Protein AF-A0A950ZMF9-F1 (afdb_monomer_lite)

Structure (mmCIF, N/CA/C/O backbone):
data_AF-A0A950ZMF9-F1
#
_entry.id   AF-A0A950ZMF9-F1
#
loop_
_atom_site.group_PDB
_atom_site.id
_atom_site.type_symbol
_atom_site.label_atom_id
_atom_site.label_alt_id
_atom_site.label_comp_id
_atom_site.label_asym_id
_atom_site.label_entity_id
_atom_site.label_seq_id
_atom_site.pdbx_PDB_ins_code
_atom_site.Cartn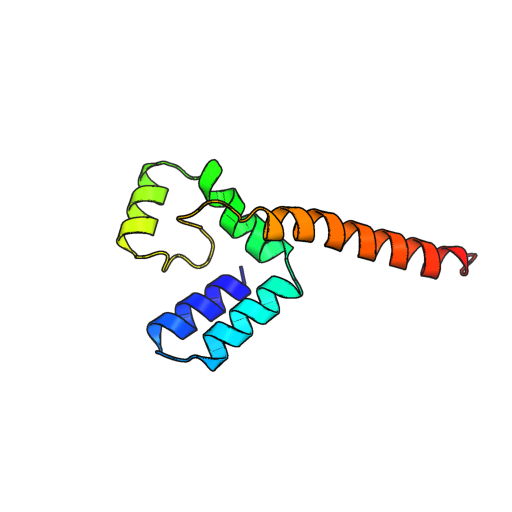_x
_atom_site.Cartn_y
_atom_site.Cartn_z
_atom_site.occupancy
_atom_site.B_iso_or_equiv
_atom_site.auth_seq_id
_atom_site.auth_comp_id
_atom_site.auth_asym_id
_atom_site.auth_atom_id
_atom_site.pdbx_PDB_model_num
ATOM 1 N N . TRP A 1 1 ? 7.789 -0.497 4.136 1.00 80.94 1 TRP A N 1
ATOM 2 C CA . TRP A 1 1 ? 8.910 -0.884 3.276 1.00 80.94 1 TRP A CA 1
ATOM 3 C C . TRP A 1 1 ? 9.217 -2.380 3.368 1.00 80.94 1 TRP A C 1
ATOM 5 O O . TRP A 1 1 ? 9.913 -2.887 2.498 1.00 80.94 1 TRP A O 1
ATOM 15 N N . LEU A 1 2 ? 8.767 -3.094 4.410 1.00 91.38 2 LEU A N 1
ATOM 16 C CA . LEU A 1 2 ? 9.113 -4.495 4.646 1.00 91.38 2 LEU A CA 1
ATOM 17 C C . LEU A 1 2 ? 8.544 -5.435 3.574 1.00 91.38 2 LEU A C 1
ATOM 19 O O . LEU A 1 2 ? 9.295 -6.269 3.074 1.00 91.38 2 LEU A O 1
ATOM 23 N N . SER A 1 3 ? 7.267 -5.300 3.189 1.00 93.88 3 SER A N 1
ATOM 24 C CA . SER A 1 3 ? 6.659 -6.207 2.202 1.00 93.88 3 SER A CA 1
ATOM 25 C C . SER A 1 3 ? 7.366 -6.112 0.851 1.00 93.88 3 SER A C 1
ATOM 27 O O . SER A 1 3 ? 7.752 -7.127 0.280 1.00 93.88 3 SER A O 1
ATOM 29 N N . GLY A 1 4 ? 7.635 -4.887 0.391 1.00 92.88 4 GLY A N 1
ATOM 30 C CA . GLY A 1 4 ? 8.328 -4.644 -0.872 1.00 92.88 4 GLY A CA 1
ATOM 31 C C . GLY A 1 4 ? 9.772 -5.154 -0.886 1.00 92.88 4 GLY A C 1
ATOM 32 O O . GLY A 1 4 ? 10.225 -5.640 -1.917 1.00 92.88 4 GLY A O 1
ATOM 33 N N . ILE A 1 5 ? 10.491 -5.108 0.244 1.00 94.75 5 ILE A N 1
ATOM 34 C CA . ILE A 1 5 ? 11.828 -5.723 0.354 1.00 94.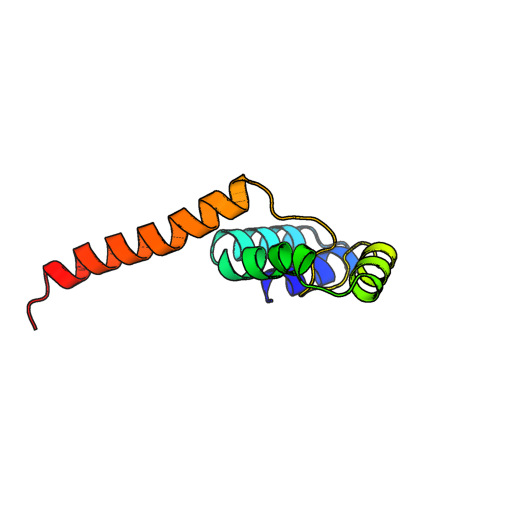75 5 ILE A CA 1
ATOM 35 C C . ILE A 1 5 ? 11.728 -7.243 0.204 1.00 94.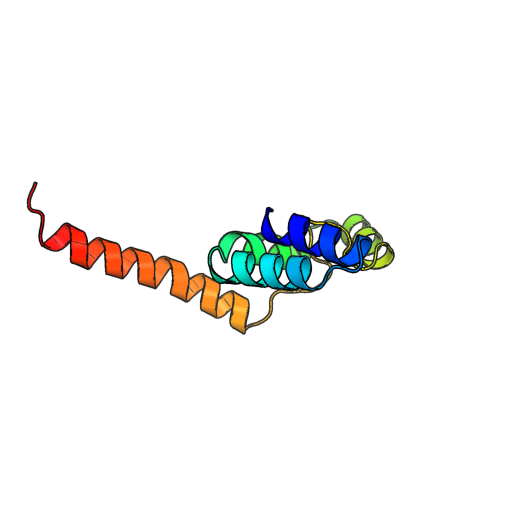75 5 ILE A C 1
ATOM 37 O O . ILE A 1 5 ? 12.495 -7.828 -0.560 1.00 94.75 5 ILE A O 1
ATOM 41 N N . ILE A 1 6 ? 10.782 -7.877 0.903 1.00 95.75 6 ILE A N 1
ATOM 42 C CA . ILE A 1 6 ? 10.584 -9.330 0.841 1.00 95.75 6 ILE A CA 1
ATOM 43 C C . ILE A 1 6 ? 10.228 -9.760 -0.592 1.00 95.75 6 ILE A C 1
ATOM 45 O O . ILE A 1 6 ? 10.826 -10.706 -1.099 1.00 95.75 6 ILE A O 1
ATOM 49 N N . GLU A 1 7 ? 9.324 -9.043 -1.268 1.00 94.44 7 GLU A N 1
ATOM 50 C CA . GLU A 1 7 ? 8.932 -9.327 -2.658 1.00 94.44 7 GLU A CA 1
ATOM 51 C C . GLU A 1 7 ? 10.101 -9.181 -3.640 1.00 94.44 7 GLU A C 1
ATOM 53 O O . GLU A 1 7 ? 10.302 -10.046 -4.491 1.00 94.44 7 GLU A O 1
ATOM 58 N N . VAL A 1 8 ? 10.905 -8.116 -3.524 1.00 93.88 8 VAL A N 1
ATOM 59 C CA . VAL A 1 8 ? 12.069 -7.909 -4.404 1.00 93.88 8 VAL A CA 1
ATOM 60 C C . VAL A 1 8 ? 13.098 -9.021 -4.214 1.00 93.88 8 VAL A C 1
ATOM 62 O O . VAL A 1 8 ? 13.587 -9.573 -5.199 1.00 93.88 8 VAL A O 1
ATOM 65 N N . LEU A 1 9 ? 13.405 -9.388 -2.966 1.00 94.88 9 LEU A N 1
ATOM 66 C CA . LEU A 1 9 ? 14.321 -10.495 -2.687 1.00 94.88 9 LEU A CA 1
ATOM 67 C C . LEU A 1 9 ? 13.759 -11.827 -3.194 1.00 94.88 9 LEU A C 1
ATOM 69 O O . LEU A 1 9 ? 14.491 -12.575 -3.836 1.00 94.88 9 LEU A O 1
ATOM 73 N N . GLY A 1 10 ? 12.466 -12.087 -2.985 1.00 95.88 10 GLY A N 1
ATOM 74 C CA . GLY A 1 10 ? 11.785 -13.270 -3.512 1.00 95.88 10 GLY A CA 1
ATOM 75 C C . GLY A 1 10 ? 11.874 -13.364 -5.035 1.00 95.88 10 GLY A C 1
ATOM 76 O O . GLY A 1 10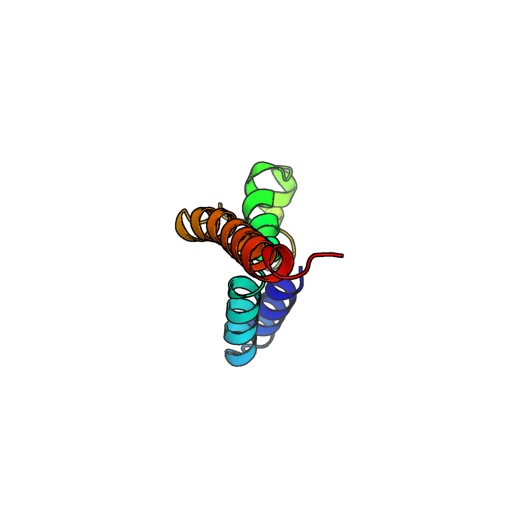 ? 12.230 -14.414 -5.562 1.00 95.88 10 GLY A O 1
ATOM 77 N N . GLY A 1 11 ? 11.660 -12.253 -5.745 1.00 94.19 11 GLY A N 1
ATOM 78 C CA . GLY A 1 11 ? 11.774 -12.196 -7.204 1.00 94.19 11 GLY A CA 1
ATOM 79 C C . GLY A 1 11 ? 13.201 -12.411 -7.717 1.00 94.19 11 GLY A C 1
ATOM 80 O O . GLY A 1 11 ? 13.394 -13.112 -8.706 1.00 94.19 11 GLY A O 1
ATOM 81 N N . VAL A 1 12 ? 14.211 -11.857 -7.034 1.00 94.06 12 VAL A N 1
ATOM 82 C CA . VAL A 1 12 ? 15.631 -12.061 -7.384 1.00 94.06 12 VAL A CA 1
ATOM 83 C C . VAL A 1 12 ? 16.078 -13.499 -7.108 1.00 94.06 12 VAL A C 1
ATOM 85 O O . VAL A 1 12 ? 16.858 -14.055 -7.877 1.00 94.06 12 VAL A O 1
ATOM 88 N N . MET A 1 13 ? 15.593 -14.104 -6.023 1.00 95.81 13 MET A N 1
ATOM 89 C CA . MET A 1 13 ? 15.956 -15.463 -5.612 1.00 95.81 13 MET A CA 1
ATOM 90 C C . MET A 1 13 ? 15.113 -16.553 -6.288 1.00 95.81 13 MET A C 1
ATOM 92 O O . MET A 1 13 ? 15.446 -17.727 -6.151 1.00 95.81 13 MET A O 1
ATOM 96 N N . GLY A 1 14 ? 14.031 -16.195 -6.988 1.00 96.44 14 GLY A N 1
ATOM 97 C CA . GLY A 1 14 ? 13.067 -17.161 -7.523 1.00 96.44 14 GLY A CA 1
ATOM 98 C C . GLY A 1 14 ? 12.351 -17.949 -6.420 1.00 96.44 14 GLY A C 1
ATOM 99 O O . GLY A 1 14 ? 12.164 -19.155 -6.553 1.00 96.44 14 GLY A O 1
ATOM 100 N N . ASN A 1 15 ? 12.023 -17.288 -5.305 1.00 97.88 15 ASN A N 1
ATOM 101 C CA . ASN A 1 15 ? 11.418 -17.904 -4.127 1.00 97.88 15 ASN A CA 1
ATOM 102 C C . ASN A 1 15 ? 9.952 -17.471 -3.966 1.00 97.88 15 ASN A C 1
ATOM 104 O O . ASN A 1 15 ? 9.663 -16.366 -3.495 1.00 97.88 15 ASN A O 1
ATOM 108 N N . ASP A 1 16 ? 9.037 -18.376 -4.311 1.00 98.12 16 ASP A N 1
ATOM 109 C CA . ASP A 1 16 ? 7.592 -18.141 -4.249 1.00 98.12 16 ASP A CA 1
ATOM 110 C C . ASP A 1 16 ? 7.071 -17.959 -2.816 1.00 98.12 16 ASP A C 1
ATOM 112 O O . ASP A 1 16 ? 6.165 -17.156 -2.590 1.00 98.12 16 ASP A O 1
ATOM 116 N N . ASP A 1 17 ? 7.669 -18.621 -1.822 1.00 98.25 17 ASP A N 1
ATOM 117 C CA . ASP A 1 17 ? 7.282 -18.451 -0.416 1.00 98.25 17 ASP A CA 1
ATOM 118 C C . ASP A 1 17 ? 7.570 -17.029 0.065 1.00 98.25 17 ASP A C 1
ATOM 120 O O . ASP A 1 17 ? 6.768 -16.435 0.788 1.00 98.25 17 ASP A O 1
ATOM 124 N N . MET A 1 18 ? 8.683 -16.440 -0.376 1.00 98.00 18 MET A N 1
ATOM 125 C CA . MET A 1 18 ? 8.990 -15.040 -0.092 1.00 98.00 18 MET A CA 1
ATOM 126 C C . MET A 1 18 ? 8.008 -14.099 -0.793 1.00 98.00 18 MET A C 1
ATOM 128 O O . MET A 1 18 ? 7.528 -13.158 -0.167 1.00 98.00 18 MET A O 1
ATOM 132 N N . LEU A 1 19 ? 7.645 -14.357 -2.051 1.00 97.00 19 LEU A N 1
ATOM 133 C CA . LEU A 1 19 ? 6.631 -13.555 -2.750 1.00 97.00 19 LEU A CA 1
ATOM 134 C C . LEU A 1 19 ? 5.272 -13.603 -2.027 1.00 97.00 19 LEU A C 1
ATOM 136 O O . LEU A 1 19 ? 4.637 -12.566 -1.799 1.00 97.00 19 LEU A O 1
ATOM 140 N N . ASN A 1 20 ? 4.860 -14.794 -1.590 1.00 97.88 20 ASN A N 1
ATOM 141 C CA . ASN A 1 20 ? 3.634 -15.005 -0.821 1.00 97.88 20 ASN A CA 1
ATOM 142 C C . ASN A 1 20 ? 3.698 -14.333 0.557 1.00 97.88 20 ASN A C 1
ATOM 144 O O . ASN A 1 20 ? 2.719 -13.725 1.003 1.00 97.88 20 ASN A O 1
ATOM 148 N N . LEU A 1 21 ? 4.851 -14.390 1.227 1.00 97.56 21 LEU A N 1
ATOM 149 C CA . LEU A 1 21 ? 5.071 -13.726 2.508 1.00 97.56 21 LEU A CA 1
ATOM 150 C C . LEU A 1 21 ? 5.001 -12.205 2.363 1.00 97.56 21 LEU A C 1
ATOM 152 O O . LEU A 1 21 ? 4.325 -11.554 3.155 1.00 97.56 21 LEU A O 1
ATOM 156 N N . GLY A 1 22 ? 5.647 -11.641 1.342 1.00 95.75 22 GLY A N 1
ATOM 157 C CA . GLY A 1 22 ? 5.582 -10.213 1.039 1.00 95.75 22 GLY A CA 1
ATOM 158 C C . GLY A 1 22 ? 4.141 -9.750 0.814 1.00 95.75 22 GLY A C 1
ATOM 159 O O . GLY A 1 22 ? 3.685 -8.813 1.474 1.00 95.75 22 GLY A O 1
ATOM 160 N N . THR A 1 23 ? 3.383 -10.504 0.015 1.00 95.50 23 THR A N 1
ATOM 161 C CA . THR A 1 23 ? 1.948 -10.268 -0.216 1.00 95.50 23 THR A CA 1
ATOM 162 C C . THR A 1 23 ? 1.135 -10.341 1.082 1.00 95.50 23 THR A C 1
ATOM 164 O O . THR A 1 23 ? 0.279 -9.494 1.342 1.00 95.50 23 THR A O 1
ATOM 167 N N . SER A 1 24 ? 1.425 -11.318 1.942 1.00 97.06 24 SER A N 1
ATOM 168 C CA . SER A 1 24 ? 0.742 -11.486 3.230 1.00 97.06 24 SER A CA 1
ATOM 169 C C . SER A 1 24 ? 1.028 -10.318 4.177 1.00 97.06 24 SER A C 1
ATOM 171 O O . SER A 1 24 ? 0.109 -9.763 4.779 1.00 97.06 24 SER A O 1
ATOM 173 N N . VAL A 1 25 ? 2.288 -9.884 4.270 1.00 95.94 25 VAL A N 1
ATOM 174 C CA . VAL A 1 25 ? 2.680 -8.708 5.063 1.00 95.94 25 VAL A CA 1
ATOM 175 C C . VAL A 1 25 ? 1.991 -7.451 4.532 1.00 95.94 25 VAL A C 1
ATOM 177 O O . VAL A 1 25 ? 1.471 -6.672 5.329 1.00 95.94 25 VAL A O 1
ATOM 180 N N . ALA A 1 26 ? 1.919 -7.273 3.209 1.00 94.56 26 ALA A N 1
ATOM 181 C CA . ALA A 1 26 ? 1.209 -6.158 2.582 1.00 94.56 26 ALA A CA 1
ATOM 182 C C . ALA A 1 26 ? -0.297 -6.160 2.896 1.00 94.56 26 ALA A C 1
ATOM 184 O O . ALA A 1 26 ? -0.899 -5.096 3.019 1.00 94.56 26 ALA A O 1
ATOM 185 N N . PHE A 1 27 ? -0.909 -7.335 3.051 1.00 95.50 27 PHE A N 1
ATOM 186 C CA . PHE A 1 27 ? -2.315 -7.454 3.426 1.00 95.50 27 PHE A CA 1
ATOM 187 C C . PHE A 1 27 ? -2.562 -7.072 4.893 1.00 95.50 27 PHE A C 1
ATOM 189 O O . PHE A 1 27 ? -3.464 -6.280 5.178 1.00 95.50 27 PHE A O 1
ATOM 196 N N . PHE A 1 28 ? -1.751 -7.597 5.820 1.00 95.69 28 PHE A N 1
ATOM 197 C CA . PHE A 1 28 ? -1.895 -7.336 7.259 1.00 95.69 28 PHE A CA 1
ATOM 198 C C . PHE A 1 28 ? -1.421 -5.942 7.680 1.00 95.69 28 PHE A C 1
ATOM 200 O O . PHE A 1 28 ? -1.943 -5.388 8.643 1.00 95.69 28 PHE A O 1
ATOM 207 N N . ILE A 1 29 ? -0.447 -5.368 6.973 1.00 93.88 29 ILE A N 1
ATOM 208 C CA . ILE A 1 29 ? 0.102 -4.034 7.232 1.00 93.88 29 ILE A CA 1
ATOM 209 C C . ILE A 1 29 ? -0.034 -3.202 5.943 1.00 93.88 29 ILE A C 1
ATOM 211 O O . ILE A 1 29 ? 0.954 -2.941 5.250 1.00 93.88 29 ILE A O 1
ATOM 215 N N . PRO A 1 30 ? -1.261 -2.764 5.594 1.00 95.31 30 PRO A N 1
ATOM 216 C CA . PRO A 1 30 ? -1.537 -2.157 4.291 1.00 95.31 30 PRO A CA 1
ATOM 217 C C . PRO A 1 30 ? -0.924 -0.770 4.109 1.00 95.31 30 PRO A C 1
ATOM 219 O O . PRO A 1 30 ? -0.789 -0.311 2.976 1.00 95.31 30 PRO A O 1
ATOM 222 N N . SER A 1 31 ? -0.513 -0.108 5.195 1.00 94.19 31 SER A N 1
ATOM 223 C CA . SER A 1 31 ? 0.175 1.188 5.143 1.00 94.19 31 SER A CA 1
ATOM 224 C C . SER A 1 31 ? 1.446 1.141 4.296 1.00 94.19 31 SER A C 1
ATOM 226 O O . SER A 1 31 ? 1.751 2.105 3.597 1.00 94.19 31 SER A O 1
ATOM 228 N N . ASP A 1 32 ? 2.154 0.010 4.307 1.00 91.94 32 ASP A N 1
ATOM 229 C CA . ASP A 1 32 ? 3.344 -0.199 3.490 1.00 91.94 32 ASP A CA 1
ATOM 230 C C . ASP A 1 32 ? 3.015 -0.179 1.991 1.00 91.94 32 ASP A C 1
ATOM 232 O O . ASP A 1 32 ? 3.528 0.642 1.226 1.00 91.94 32 ASP A O 1
ATOM 236 N N . ALA A 1 33 ? 2.092 -1.050 1.583 1.00 94.19 33 ALA A N 1
ATOM 237 C CA . ALA A 1 33 ? 1.663 -1.169 0.198 1.00 94.19 33 ALA A CA 1
ATOM 238 C C . ALA A 1 33 ? 1.016 0.126 -0.320 1.00 94.19 33 ALA A C 1
ATOM 240 O O . ALA A 1 33 ? 1.239 0.511 -1.472 1.00 94.19 33 ALA A O 1
ATOM 241 N N . LEU A 1 34 ? 0.257 0.829 0.528 1.00 95.56 34 LEU A N 1
ATOM 242 C CA . LEU A 1 34 ? -0.319 2.139 0.215 1.00 95.56 34 LEU A CA 1
ATOM 243 C C . LEU A 1 34 ? 0.753 3.189 -0.031 1.00 95.56 34 LEU A C 1
ATOM 245 O O . LEU A 1 34 ? 0.684 3.873 -1.044 1.00 95.56 34 LEU A O 1
ATOM 249 N N . TRP A 1 35 ? 1.754 3.307 0.846 1.00 94.44 35 TRP A N 1
ATOM 250 C CA . TRP A 1 35 ? 2.857 4.241 0.624 1.00 94.44 35 TRP A CA 1
ATOM 251 C C . TRP A 1 35 ? 3.579 3.933 -0.688 1.00 94.44 35 TRP A C 1
ATOM 253 O O . TRP A 1 35 ? 3.755 4.823 -1.524 1.00 94.44 35 TRP A O 1
ATOM 263 N N . ARG A 1 36 ? 3.946 2.662 -0.905 1.00 93.25 36 ARG A N 1
ATOM 264 C CA . ARG A 1 36 ? 4.672 2.257 -2.111 1.00 93.25 36 ARG A CA 1
ATOM 265 C C . ARG A 1 36 ? 3.876 2.595 -3.366 1.00 93.25 36 ARG A C 1
ATOM 267 O O . ARG A 1 36 ? 4.418 3.215 -4.269 1.00 93.25 36 ARG A O 1
ATOM 274 N N . SER A 1 37 ? 2.596 2.249 -3.423 1.00 94.00 37 SER A N 1
ATOM 275 C CA . SER A 1 37 ? 1.752 2.540 -4.589 1.00 94.00 37 SER A CA 1
ATOM 276 C C . SER A 1 37 ? 1.429 4.031 -4.756 1.00 94.00 37 SER A C 1
ATOM 278 O O . SER A 1 37 ? 1.449 4.529 -5.878 1.00 94.00 37 SER A O 1
ATOM 280 N N . ALA A 1 38 ? 1.220 4.782 -3.671 1.00 95.62 38 ALA A N 1
ATOM 281 C CA . ALA A 1 38 ? 1.031 6.234 -3.718 1.00 95.62 38 ALA A CA 1
ATOM 282 C C . ALA A 1 38 ? 2.279 6.974 -4.224 1.00 95.62 38 ALA A C 1
ATOM 284 O O . ALA A 1 38 ? 2.147 8.008 -4.882 1.00 95.62 38 ALA A O 1
ATOM 285 N N . SER A 1 39 ? 3.479 6.423 -3.985 1.00 95.56 39 SER A N 1
ATOM 286 C CA . SER A 1 39 ? 4.737 6.986 -4.493 1.00 95.56 39 SER A CA 1
ATOM 287 C C . SER A 1 39 ? 4.737 7.175 -6.014 1.00 95.56 39 SER A C 1
ATOM 289 O O . SER A 1 39 ? 5.380 8.100 -6.505 1.00 95.56 39 SER A O 1
ATOM 291 N N . TYR A 1 40 ? 3.945 6.378 -6.746 1.00 95.56 40 TYR A N 1
ATOM 292 C CA . TYR A 1 40 ? 3.747 6.514 -8.189 1.00 95.56 40 TYR A CA 1
ATOM 293 C C . TYR A 1 40 ? 3.357 7.940 -8.601 1.00 95.56 40 TYR A C 1
ATOM 295 O O . TYR A 1 40 ? 3.849 8.438 -9.610 1.00 95.56 40 TYR A O 1
ATOM 303 N N . PHE A 1 41 ? 2.513 8.608 -7.808 1.00 96.56 41 PHE A N 1
ATOM 304 C CA . PHE A 1 41 ? 1.993 9.941 -8.120 1.00 96.56 41 PHE A CA 1
ATOM 305 C C . PHE A 1 41 ? 2.917 11.089 -7.705 1.00 96.56 41 PHE A C 1
ATOM 307 O O . PHE A 1 41 ? 2.756 12.199 -8.204 1.00 96.56 41 PHE A O 1
ATOM 314 N N . VAL A 1 42 ? 3.848 10.851 -6.777 1.00 95.81 42 VAL A N 1
ATOM 315 C CA . VAL A 1 42 ? 4.672 11.913 -6.167 1.00 95.81 42 VAL A CA 1
ATOM 316 C C . VAL A 1 42 ? 6.151 11.825 -6.535 1.00 95.81 42 VAL A C 1
ATOM 318 O O . VAL A 1 42 ? 6.896 12.775 -6.301 1.00 95.81 42 VAL A O 1
ATOM 321 N N . GLN A 1 43 ? 6.603 10.707 -7.107 1.00 95.44 43 GLN A N 1
ATOM 322 C CA . GLN A 1 43 ? 7.995 10.555 -7.516 1.00 95.44 43 GLN A CA 1
ATOM 323 C C . GLN A 1 43 ? 8.310 11.337 -8.807 1.00 95.44 43 GLN A C 1
ATOM 325 O O . GLN A 1 43 ? 7.453 11.458 -9.687 1.00 95.44 43 GLN A O 1
ATOM 330 N N . PRO A 1 44 ? 9.551 11.830 -8.980 1.00 96.44 44 PRO A N 1
ATOM 331 C CA . PRO A 1 44 ? 9.971 12.469 -10.223 1.00 96.44 44 PRO A CA 1
ATOM 332 C C . PRO A 1 44 ? 9.856 11.530 -11.430 1.00 96.44 44 PRO A C 1
ATOM 334 O O . PRO A 1 44 ? 10.129 10.333 -11.324 1.00 96.44 44 PRO A O 1
ATOM 337 N N . ALA A 1 45 ? 9.564 12.083 -12.611 1.00 95.62 45 ALA A N 1
ATOM 338 C CA . ALA A 1 45 ? 9.456 11.304 -13.849 1.00 95.62 45 ALA A CA 1
ATOM 339 C C . ALA A 1 45 ? 10.735 10.506 -14.177 1.00 95.62 45 ALA A C 1
ATOM 341 O O . ALA A 1 45 ? 10.652 9.384 -14.674 1.00 95.62 45 ALA A O 1
ATOM 342 N N . SER A 1 46 ? 11.916 11.043 -13.848 1.00 95.00 46 SER A N 1
ATOM 343 C CA . SER A 1 46 ? 13.199 10.344 -14.009 1.00 95.00 46 SER A CA 1
ATOM 344 C C . SER A 1 46 ? 13.308 9.097 -13.125 1.00 95.00 46 SER A C 1
ATOM 346 O O . SER A 1 46 ? 13.803 8.063 -13.571 1.00 95.00 46 SER A O 1
ATOM 348 N N . ILE A 1 47 ? 12.799 9.168 -11.894 1.00 93.88 47 ILE A N 1
ATOM 349 C CA . ILE A 1 47 ? 12.770 8.046 -10.953 1.00 93.88 47 ILE A CA 1
ATOM 350 C C . ILE A 1 47 ? 11.745 7.001 -11.398 1.00 93.88 47 ILE A C 1
ATOM 352 O O . ILE A 1 47 ? 12.055 5.810 -11.410 1.00 93.88 47 ILE A O 1
ATOM 356 N N . LEU A 1 48 ? 10.562 7.429 -11.849 1.00 94.38 48 LEU A N 1
ATOM 357 C CA . LEU A 1 48 ? 9.559 6.523 -12.413 1.00 94.38 48 LEU A CA 1
ATOM 358 C C . LEU A 1 48 ? 10.114 5.771 -13.638 1.00 94.38 48 LEU A C 1
ATOM 360 O O . LEU A 1 48 ? 9.978 4.547 -13.721 1.00 94.38 48 LEU A O 1
ATOM 364 N N . ALA A 1 49 ? 10.807 6.468 -14.543 1.00 93.62 49 ALA A N 1
ATOM 365 C CA . ALA A 1 49 ? 11.462 5.857 -15.699 1.00 93.62 49 ALA A CA 1
ATOM 366 C C . ALA A 1 49 ? 12.525 4.822 -15.283 1.00 93.62 49 ALA A C 1
ATOM 368 O O . ALA A 1 49 ? 12.512 3.695 -15.782 1.00 93.62 49 ALA A O 1
ATOM 369 N N . ALA A 1 50 ? 13.387 5.154 -14.315 1.00 91.38 50 ALA A N 1
ATOM 370 C CA . ALA A 1 50 ? 14.387 4.225 -13.787 1.00 91.38 50 ALA A CA 1
ATOM 371 C C . ALA A 1 50 ? 13.748 2.995 -13.111 1.00 91.38 50 ALA A C 1
ATOM 373 O O . ALA A 1 50 ? 14.168 1.864 -13.356 1.00 91.38 50 ALA A O 1
ATOM 374 N N . SER A 1 51 ? 12.691 3.189 -12.314 1.00 89.88 51 SER A N 1
ATOM 375 C CA . SER A 1 51 ? 11.968 2.092 -11.653 1.00 89.88 51 SER A CA 1
ATOM 376 C C . SER A 1 51 ? 11.336 1.123 -12.660 1.00 89.88 51 SER A C 1
ATOM 378 O O . SER A 1 51 ? 11.357 -0.092 -12.459 1.00 89.88 51 SER A O 1
ATOM 380 N N . THR A 1 52 ? 10.839 1.651 -13.783 1.00 89.81 52 THR A N 1
ATOM 381 C CA . THR A 1 52 ? 10.264 0.864 -14.878 1.00 89.81 52 THR A CA 1
ATOM 382 C C . THR A 1 52 ? 11.342 0.062 -15.603 1.00 89.81 52 THR A C 1
ATOM 384 O O . THR A 1 52 ? 11.148 -1.126 -15.856 1.00 89.81 52 THR A O 1
ATOM 387 N N . ALA A 1 53 ? 12.506 0.667 -15.867 1.00 91.31 53 ALA A N 1
ATOM 388 C CA . ALA A 1 53 ? 13.653 -0.020 -16.465 1.00 91.31 53 ALA A CA 1
ATOM 389 C C . ALA A 1 53 ? 14.165 -1.179 -15.588 1.00 91.31 53 ALA A C 1
ATOM 391 O O . ALA A 1 53 ? 14.537 -2.232 -16.100 1.00 91.31 53 ALA A O 1
ATOM 392 N N . LEU A 1 54 ? 14.099 -1.017 -14.263 1.00 88.88 54 LEU A N 1
ATOM 393 C CA . LEU A 1 54 ? 14.422 -2.051 -13.275 1.00 88.88 54 LEU A CA 1
ATOM 394 C C . LEU A 1 54 ? 13.263 -3.026 -13.006 1.00 88.88 54 LEU A C 1
ATOM 396 O O . LEU A 1 54 ? 13.319 -3.787 -12.044 1.00 88.88 54 LEU A O 1
ATOM 400 N N . ARG A 1 55 ? 12.200 -3.008 -13.824 1.00 85.69 55 ARG A N 1
ATOM 401 C CA . ARG A 1 55 ? 11.016 -3.879 -13.697 1.00 85.69 55 ARG A CA 1
ATOM 402 C C . ARG A 1 55 ? 10.386 -3.861 -12.297 1.00 85.69 55 ARG A C 1
ATOM 404 O O . ARG A 1 55 ? 9.895 -4.880 -11.825 1.00 85.69 55 ARG A O 1
ATOM 411 N N . GLY A 1 56 ? 10.405 -2.714 -11.621 1.00 78.50 56 GLY A N 1
ATOM 412 C CA . GLY A 1 56 ? 9.833 -2.579 -10.280 1.00 78.50 56 GLY A CA 1
ATOM 413 C C . GLY A 1 56 ? 10.684 -3.185 -9.159 1.00 78.50 56 GLY A C 1
ATOM 414 O O . GLY A 1 56 ? 10.193 -3.315 -8.044 1.00 78.50 56 GLY A O 1
ATOM 415 N N . ALA A 1 57 ? 11.967 -3.489 -9.394 1.00 83.62 57 ALA A N 1
ATOM 416 C CA . ALA A 1 57 ? 12.889 -3.992 -8.365 1.00 83.62 57 ALA A CA 1
ATOM 417 C C . ALA A 1 57 ? 13.230 -2.969 -7.256 1.00 83.62 57 ALA A C 1
ATOM 419 O O . ALA A 1 57 ? 14.098 -3.217 -6.422 1.00 83.62 57 ALA A O 1
ATOM 420 N N . MET A 1 58 ? 12.577 -1.803 -7.241 1.00 89.44 58 MET A N 1
ATOM 421 C CA . MET A 1 58 ? 12.710 -0.815 -6.176 1.00 89.44 58 MET A CA 1
ATOM 422 C C . MET A 1 58 ? 11.744 -1.170 -5.036 1.00 89.44 58 MET A C 1
ATOM 424 O O . MET A 1 58 ? 10.531 -1.075 -5.205 1.00 89.44 58 MET A O 1
ATOM 428 N N . PRO A 1 59 ? 12.236 -1.544 -3.844 1.00 88.94 59 PRO A N 1
ATOM 429 C CA . PRO A 1 59 ? 11.377 -2.101 -2.798 1.00 88.94 59 PRO A CA 1
ATOM 430 C C . PRO A 1 59 ? 10.443 -1.073 -2.141 1.00 88.94 59 PRO A C 1
ATOM 432 O O . PRO A 1 59 ? 9.458 -1.453 -1.515 1.00 88.94 59 PRO A O 1
ATOM 435 N N . ILE A 1 60 ? 10.731 0.226 -2.274 1.00 91.06 60 ILE A N 1
ATOM 436 C CA . ILE A 1 60 ? 10.001 1.313 -1.592 1.00 91.06 60 ILE A CA 1
ATOM 437 C C . ILE A 1 60 ? 9.167 2.157 -2.570 1.00 91.06 60 ILE A C 1
ATOM 439 O O . ILE A 1 60 ? 8.261 2.868 -2.142 1.00 91.06 60 ILE A O 1
ATOM 443 N N . LEU A 1 61 ? 9.431 2.056 -3.876 1.00 92.81 61 LEU A N 1
ATOM 444 C CA . LEU A 1 61 ? 8.761 2.840 -4.916 1.00 92.81 61 LEU A CA 1
ATOM 445 C C . LEU A 1 61 ? 7.935 1.934 -5.827 1.00 92.81 61 LEU A C 1
ATOM 447 O O . LEU A 1 61 ? 8.326 0.799 -6.088 1.00 92.81 61 LEU A O 1
ATOM 451 N N . ALA A 1 62 ? 6.810 2.438 -6.326 1.00 91.94 62 ALA A N 1
ATOM 452 C CA . ALA A 1 62 ? 5.998 1.733 -7.312 1.00 91.94 62 ALA A CA 1
ATOM 453 C C . ALA A 1 62 ? 6.175 2.328 -8.706 1.00 91.94 62 ALA A C 1
ATOM 455 O O . ALA A 1 62 ? 6.280 3.538 -8.886 1.00 91.94 62 ALA A O 1
ATOM 456 N N . ASN A 1 63 ? 6.116 1.462 -9.710 1.00 93.62 63 ASN A N 1
ATOM 457 C CA . ASN A 1 63 ? 6.018 1.823 -11.123 1.00 93.62 63 ASN A CA 1
ATOM 458 C C . ASN A 1 63 ? 4.575 1.731 -11.658 1.00 93.62 63 ASN A C 1
ATOM 460 O O . ASN A 1 63 ? 4.353 1.925 -12.851 1.00 93.62 63 ASN A O 1
ATOM 464 N N . ALA A 1 64 ? 3.602 1.448 -10.788 1.00 92.31 64 ALA A N 1
ATOM 465 C CA . ALA A 1 64 ? 2.185 1.355 -11.113 1.00 92.31 64 ALA A CA 1
ATOM 466 C C . ALA A 1 64 ? 1.325 2.029 -10.025 1.00 92.31 64 ALA A C 1
ATOM 468 O O . ALA A 1 64 ? 1.718 2.028 -8.853 1.00 92.31 64 ALA A O 1
ATOM 469 N N . PRO A 1 65 ? 0.155 2.587 -10.390 1.00 94.94 65 PRO A N 1
ATOM 470 C CA . PRO A 1 65 ? -0.764 3.189 -9.430 1.00 94.94 65 PRO A CA 1
ATOM 471 C C . PRO A 1 65 ? -1.398 2.137 -8.495 1.00 94.94 65 PRO A C 1
ATOM 473 O O . PRO A 1 65 ? -1.451 0.952 -8.838 1.00 94.94 65 PRO A O 1
ATOM 476 N N . PRO A 1 66 ? -1.920 2.550 -7.322 1.00 95.44 66 PRO A N 1
ATOM 477 C CA . PRO A 1 66 ? -2.649 1.664 -6.419 1.00 95.44 66 PRO A CA 1
ATOM 478 C C . PRO A 1 66 ? -3.900 1.089 -7.084 1.00 95.44 66 PRO A C 1
ATOM 480 O O . PRO A 1 66 ? -4.615 1.781 -7.810 1.00 95.44 66 PRO A O 1
ATOM 483 N N . THR A 1 67 ? -4.215 -0.167 -6.770 1.00 96.12 67 THR A N 1
ATOM 484 C CA . THR A 1 67 ? -5.497 -0.751 -7.170 1.00 96.12 67 THR A CA 1
ATOM 485 C C . THR A 1 67 ? -6.636 -0.141 -6.342 1.00 96.12 67 THR A C 1
ATOM 487 O O . THR A 1 67 ? -6.436 0.165 -5.162 1.00 96.12 67 THR A O 1
ATOM 490 N N . PRO A 1 68 ? -7.859 -0.015 -6.893 1.00 97.38 68 PRO A N 1
ATOM 491 C CA . PRO A 1 68 ? -9.013 0.457 -6.124 1.00 97.38 68 PRO A CA 1
ATOM 492 C C . PRO A 1 68 ? -9.264 -0.368 -4.855 1.00 97.38 68 PRO A C 1
ATOM 494 O O . PRO A 1 68 ? -9.644 0.179 -3.823 1.00 97.38 68 PRO A O 1
ATOM 497 N N . PHE A 1 69 ? -8.992 -1.677 -4.913 1.00 97.12 69 PHE A N 1
ATOM 498 C CA . PHE A 1 69 ? -9.092 -2.570 -3.762 1.00 97.12 69 PHE A CA 1
ATOM 499 C C . PHE A 1 69 ? -8.116 -2.189 -2.645 1.00 97.12 69 PHE A C 1
ATOM 501 O O . PHE A 1 69 ? -8.529 -2.086 -1.494 1.00 97.12 69 PHE A O 1
ATOM 508 N N . LEU A 1 70 ? -6.843 -1.933 -2.971 1.00 96.12 70 LEU A N 1
ATOM 509 C CA . LEU A 1 70 ? -5.849 -1.516 -1.981 1.00 96.12 70 LEU A CA 1
ATOM 510 C C . LEU A 1 70 ? -6.230 -0.181 -1.333 1.00 96.12 70 LEU A C 1
ATOM 512 O O . LEU A 1 70 ? -6.097 -0.036 -0.121 1.00 96.12 70 LEU A O 1
ATOM 516 N N . VAL A 1 71 ? -6.744 0.773 -2.118 1.00 97.56 71 VAL A N 1
ATOM 517 C CA . VAL A 1 71 ? -7.229 2.057 -1.587 1.00 97.56 71 VAL A CA 1
ATOM 518 C C . VAL A 1 71 ? -8.394 1.839 -0.623 1.00 97.56 71 VAL A C 1
ATOM 520 O O . VAL A 1 71 ? -8.362 2.348 0.495 1.00 97.56 71 VAL A O 1
ATOM 523 N N . ALA A 1 72 ? -9.395 1.046 -1.015 1.00 98.19 72 ALA A N 1
ATOM 524 C CA . ALA A 1 72 ? -10.532 0.730 -0.155 1.00 98.19 72 ALA A CA 1
ATOM 525 C C . ALA A 1 72 ? -10.084 0.028 1.135 1.00 98.19 72 ALA A C 1
ATOM 527 O O . ALA A 1 72 ? -10.485 0.428 2.228 1.00 98.19 72 ALA A O 1
ATOM 528 N N . TRP A 1 73 ? -9.196 -0.963 1.029 1.00 97.62 73 TRP A N 1
ATOM 529 C CA . TRP A 1 73 ? -8.634 -1.660 2.184 1.00 97.62 73 TRP A CA 1
ATOM 530 C C . TRP A 1 73 ? -7.855 -0.719 3.103 1.00 97.62 73 TRP A C 1
ATOM 532 O O . TRP A 1 73 ? -7.997 -0.785 4.321 1.00 97.62 73 TRP A O 1
ATOM 542 N N . GLY A 1 74 ? -7.111 0.223 2.526 1.00 97.00 74 GLY A N 1
ATOM 543 C CA . GLY A 1 74 ? -6.402 1.261 3.259 1.00 97.00 74 GLY A CA 1
ATOM 544 C C . GLY A 1 74 ? -7.283 2.201 4.070 1.00 97.00 74 GLY A C 1
ATOM 545 O O . GLY A 1 74 ? -6.823 2.728 5.078 1.00 97.00 74 GLY A O 1
ATOM 546 N N . LEU A 1 75 ? -8.542 2.388 3.668 1.00 97.94 75 LEU A N 1
ATOM 547 C CA . LEU A 1 75 ? -9.535 3.151 4.429 1.00 97.94 75 LEU A CA 1
ATOM 548 C C . LEU A 1 75 ? -10.231 2.278 5.479 1.00 97.94 75 LEU A C 1
ATOM 550 O O . LEU A 1 75 ? -10.428 2.703 6.617 1.00 97.94 75 LEU A O 1
ATOM 554 N N . VAL A 1 76 ? -10.577 1.043 5.111 1.00 98.31 76 VAL A N 1
ATOM 555 C CA . VAL A 1 76 ? -11.260 0.088 5.994 1.00 98.31 76 VAL A CA 1
ATOM 556 C C . VAL A 1 76 ? -10.370 -0.308 7.170 1.00 98.31 76 VAL A C 1
ATOM 558 O O . VAL A 1 76 ? -10.842 -0.347 8.301 1.00 98.31 76 VAL A O 1
ATOM 561 N N . TYR A 1 77 ? -9.082 -0.550 6.939 1.00 97.94 77 TYR A N 1
ATOM 562 C CA . TYR A 1 77 ? -8.139 -0.997 7.962 1.00 97.94 77 TYR A CA 1
ATOM 563 C C . TYR A 1 77 ? -8.068 -0.076 9.198 1.00 97.94 77 TYR A C 1
ATOM 565 O O . TYR A 1 77 ? -8.367 -0.547 10.299 1.00 97.94 77 TYR A O 1
ATOM 573 N N . PRO A 1 78 ? -7.746 1.231 9.084 1.00 97.38 78 PRO A N 1
ATOM 574 C CA . PRO A 1 78 ? -7.754 2.127 10.236 1.00 97.38 78 PRO A CA 1
ATOM 575 C C . PRO A 1 78 ? -9.156 2.296 10.831 1.00 97.38 78 PRO A C 1
ATOM 577 O O . PRO A 1 78 ? -9.272 2.389 12.049 1.00 97.38 78 PRO A O 1
ATOM 580 N N . ALA A 1 79 ? -10.224 2.277 10.024 1.00 98.25 79 ALA A N 1
ATOM 581 C CA . ALA A 1 79 ? -11.592 2.338 10.540 1.00 98.25 79 ALA A CA 1
ATOM 582 C C . ALA A 1 79 ? -11.917 1.135 11.444 1.00 98.25 79 ALA A C 1
ATOM 584 O O . ALA A 1 79 ? -12.447 1.319 12.538 1.00 98.25 79 ALA A O 1
ATOM 585 N N . MET A 1 80 ? -11.535 -0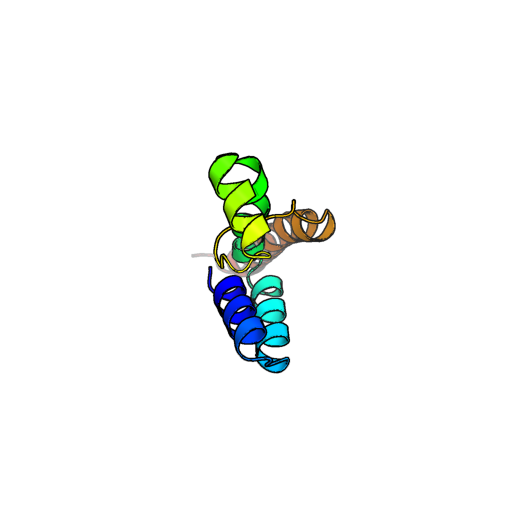.083 11.045 1.00 98.06 80 MET A N 1
ATOM 586 C CA . MET A 1 80 ? -11.680 -1.286 11.872 1.00 98.06 80 MET A CA 1
ATOM 587 C C . MET A 1 80 ? -10.880 -1.183 13.171 1.00 98.06 80 MET A C 1
ATOM 589 O O . MET A 1 80 ? -11.403 -1.524 14.230 1.00 98.06 80 MET A O 1
ATOM 593 N N . LEU A 1 81 ? -9.637 -0.690 13.114 1.00 96.88 81 LEU A N 1
ATOM 594 C CA . LEU A 1 81 ? -8.814 -0.497 14.312 1.00 96.88 81 LEU A CA 1
ATOM 595 C C . LEU A 1 81 ? -9.419 0.540 15.263 1.00 96.88 81 LEU A C 1
ATOM 597 O O . LEU A 1 81 ? -9.447 0.309 16.469 1.00 96.88 81 LEU A O 1
ATOM 601 N N . LEU A 1 82 ? -9.935 1.652 14.737 1.00 97.62 82 LEU A N 1
ATOM 602 C CA . LEU A 1 82 ? -10.600 2.689 15.527 1.00 97.62 82 LEU A CA 1
ATOM 603 C C . LEU A 1 82 ? -11.888 2.170 16.166 1.00 97.62 82 LEU A C 1
ATOM 605 O O . LEU A 1 82 ? -12.106 2.391 17.353 1.00 97.62 82 LEU A O 1
ATOM 609 N N . VAL A 1 83 ? -12.721 1.444 15.416 1.00 97.50 83 VAL A N 1
ATOM 610 C CA . VAL A 1 83 ? -13.925 0.798 15.957 1.00 97.50 83 VAL A CA 1
ATOM 611 C C . VAL A 1 83 ? -13.555 -0.215 17.037 1.00 97.50 83 VAL A C 1
ATOM 613 O O . VAL A 1 83 ? -14.137 -0.189 18.120 1.00 97.50 83 VAL A O 1
ATOM 616 N N . GLY A 1 84 ? -12.547 -1.054 16.793 1.00 96.75 84 GLY A N 1
ATOM 617 C CA . GLY A 1 84 ? -12.027 -1.989 17.789 1.00 96.75 84 GLY A CA 1
ATOM 618 C C . GLY A 1 84 ? -11.550 -1.277 19.055 1.00 96.75 84 GLY A C 1
ATOM 619 O O . GLY A 1 84 ? -11.930 -1.665 20.158 1.00 96.75 84 GLY A O 1
ATOM 620 N N . ALA A 1 85 ? -10.788 -0.191 18.908 1.00 96.19 85 ALA A N 1
ATOM 621 C CA . ALA A 1 85 ? -10.328 0.628 20.023 1.00 96.19 85 ALA A CA 1
ATOM 622 C C . ALA A 1 85 ? -11.501 1.235 20.805 1.00 96.19 85 ALA A C 1
ATOM 624 O O . ALA A 1 85 ? -11.535 1.110 22.027 1.00 96.19 85 ALA A O 1
ATOM 625 N N . MET A 1 86 ? -12.492 1.821 20.124 1.00 96.00 86 MET A N 1
ATOM 626 C CA . MET A 1 86 ? -13.690 2.371 20.766 1.00 96.00 86 MET A CA 1
ATOM 627 C C . MET A 1 86 ? -14.424 1.308 21.587 1.00 96.00 86 MET A C 1
ATOM 629 O O . MET A 1 86 ? -14.729 1.556 22.745 1.00 96.00 86 MET A O 1
ATOM 633 N N . LEU A 1 87 ? -14.646 0.111 21.038 1.00 94.69 87 LEU A N 1
ATOM 634 C CA . LEU A 1 87 ? -15.346 -0.974 21.738 1.00 94.69 87 LEU A CA 1
ATOM 635 C C . LEU A 1 87 ? -14.573 -1.516 22.950 1.00 94.69 87 LEU A C 1
ATOM 637 O O . LEU A 1 87 ? -15.180 -1.912 23.947 1.00 94.69 87 LEU A O 1
ATOM 641 N N . VAL A 1 88 ? -13.242 -1.572 22.860 1.00 94.56 88 VAL A N 1
ATOM 642 C CA . VAL A 1 88 ? -12.380 -2.056 23.949 1.00 94.56 88 VAL A CA 1
ATOM 643 C C . VAL A 1 88 ? -12.262 -1.014 25.059 1.00 94.56 88 VAL A C 1
ATOM 645 O O . VAL A 1 88 ? -12.326 -1.368 26.237 1.00 94.56 88 VAL A O 1
ATOM 648 N N . PHE A 1 89 ? -12.101 0.261 24.703 1.00 93.69 89 PHE A N 1
ATOM 649 C CA . PHE A 1 89 ? -11.879 1.339 25.664 1.00 93.69 89 PHE A CA 1
ATOM 650 C C . PHE A 1 89 ? -13.172 1.933 26.227 1.00 93.69 89 PHE A C 1
ATOM 652 O O . PHE A 1 89 ? -13.152 2.392 27.359 1.00 93.69 89 PHE A O 1
ATOM 659 N N . SER A 1 90 ? -14.318 1.827 25.545 1.00 87.94 90 SER A N 1
ATOM 660 C CA . SER A 1 90 ? -15.610 2.273 26.097 1.00 87.94 90 SER A CA 1
ATOM 661 C C . SER A 1 90 ? -16.085 1.456 27.301 1.00 87.94 90 SER A C 1
ATOM 663 O O . SER A 1 90 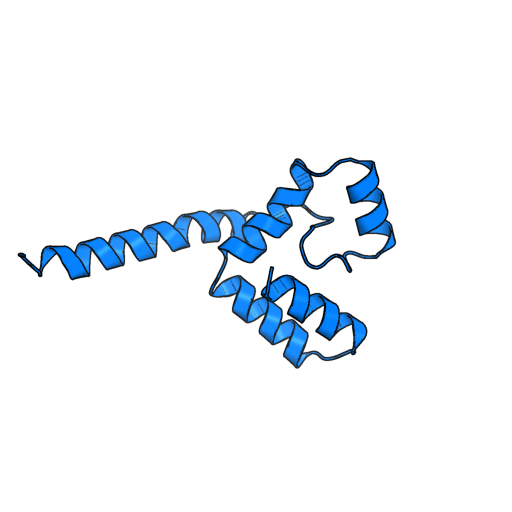? -17.071 1.812 27.933 1.00 87.94 90 SER A O 1
ATOM 665 N N . ARG A 1 91 ? -15.456 0.305 27.568 1.00 81.81 91 ARG A N 1
ATOM 666 C CA . ARG A 1 91 ? -15.750 -0.559 28.724 1.00 81.81 91 ARG A CA 1
ATOM 667 C C . ARG A 1 91 ? -14.749 -0.386 29.863 1.00 81.81 91 ARG A C 1
ATOM 669 O O . ARG A 1 91 ? -14.866 -1.064 30.879 1.00 81.81 91 ARG A O 1
ATOM 676 N N . ARG A 1 92 ? -13.725 0.440 29.655 1.00 74.75 92 ARG A N 1
ATOM 677 C CA . ARG A 1 92 ? -12.661 0.708 30.614 1.00 74.75 92 ARG A CA 1
ATOM 678 C C . ARG A 1 92 ? -12.775 2.171 31.008 1.00 74.75 92 ARG A C 1
ATOM 680 O O . ARG A 1 92 ? -12.056 3.006 30.470 1.00 74.75 92 ARG A O 1
ATOM 687 N N . ASP A 1 93 ? -13.705 2.457 31.912 1.00 68.25 93 ASP A N 1
ATOM 688 C CA . ASP A 1 93 ? -13.656 3.704 32.670 1.00 68.25 93 ASP A CA 1
ATOM 689 C C . ASP A 1 93 ? -12.316 3.697 33.427 1.00 68.25 93 ASP A C 1
ATOM 691 O O . ASP A 1 93 ? -12.066 2.803 34.240 1.00 68.25 93 ASP A O 1
ATOM 695 N N . LEU A 1 94 ? -11.411 4.607 33.057 1.00 56.25 94 LEU A N 1
ATOM 696 C CA . LEU A 1 94 ? -10.234 4.945 33.861 1.00 56.25 94 LEU A CA 1
ATOM 697 C C . LEU A 1 94 ? -10.666 5.809 35.045 1.00 56.25 94 LEU A C 1
ATOM 699 O O . LEU A 1 94 ? -11.498 6.718 34.820 1.00 56.25 94 LEU A O 1
#

Foldseek 3Di:
DVLLLLCLVCVVVVNVVSVVVSVVCCLLPVVQVQQQQVLCVVPDPVVLVVCVVVVNSPSRHDNHHDDPVSVVSVVVVVVVVVVVCCVVCVVDDD

pLDDT: mean 93.42, std 6.33, range [56.25, 98.31]

Radius of gyration: 16.45 Å; chains: 1; bounding box: 32×31×50 Å

Sequence (94 aa):
WLSGIIEVLGGVMGNDDMLNLGTSVAFFIPSDALWRSASYFVQPASILAASTALRGAMPILANAPPTPFLVAWGLVYPAMLLVGAMLVFSRRDL

Secondary structure (DSSP, 8-state):
-HHHHHHHHHHHHT-HHHHHHHHHHHHHSHHHHHHHHHHHHHS-HHHHHHHHHTTT--SS--SSPPPHHHHHHHHHHHHHHHHHHHHHHTT---